Protein AF-A0A433D2U7-F1 (afdb_monomer_lite)

Organism: NCBI:txid994334

Radius of gyration: 22.16 Å; chains: 1; bounding box: 44×29×54 Å

Sequence (120 aa):
MPDERKWRLSTGKVVEDALYEFGLKCTEELLSHSFVLDPDDTSYVDENIFTIAELNEIRTHKKHNLPTMPENFLNYLMKYAKSTIHELRGVLQEPINPDGTFAREIHHDFDWLQLAMHSL

Secondary structure (DSSP, 8-state):
--GGGSPBPTTS-BHHHHHHHHHTT-SS--GGGGT---TT-THHHHTTSS-HHHHHHHHHTTPPPPPPPPHHHHHHHGGG--SSHHHHHHHHTS-S-TT----HHHHHHHHHHHHHHHH-

Structure (mmCIF, N/CA/C/O backbone):
data_AF-A0A433D2U7-F1
#
_entry.id   AF-A0A433D2U7-F1
#
loop_
_atom_site.group_PDB
_atom_site.id
_atom_site.type_symbol
_atom_site.label_atom_id
_atom_site.label_alt_id
_atom_site.label_comp_id
_atom_site.label_asym_id
_atom_site.label_entity_id
_atom_site.label_seq_id
_atom_site.pdbx_PDB_ins_code
_atom_site.Cartn_x
_atom_site.Cartn_y
_atom_site.Cartn_z
_atom_site.occupancy
_atom_site.B_iso_or_equiv
_atom_site.auth_seq_id
_atom_site.auth_comp_id
_atom_site.auth_asym_id
_atom_site.auth_atom_id
_atom_site.pdbx_PDB_model_num
ATOM 1 N N . MET A 1 1 ? -22.874 -7.609 7.900 1.00 78.56 1 MET A N 1
ATOM 2 C CA . MET A 1 1 ? -22.017 -8.809 8.047 1.00 78.56 1 MET A CA 1
ATOM 3 C C . MET A 1 1 ? -22.444 -9.556 9.307 1.00 78.56 1 MET A C 1
ATOM 5 O O . MET A 1 1 ? -22.695 -8.867 10.291 1.00 78.56 1 MET A O 1
ATOM 9 N N . PRO A 1 2 ? -22.597 -10.895 9.299 1.00 91.62 2 PRO A N 1
ATOM 10 C CA . PRO A 1 2 ? -22.882 -11.656 10.520 1.00 91.62 2 PRO A CA 1
ATOM 11 C C . PRO A 1 2 ? -21.793 -11.421 11.568 1.00 91.62 2 PRO A C 1
ATOM 13 O O . PRO A 1 2 ? -20.616 -11.395 11.212 1.00 91.62 2 PRO A O 1
ATOM 16 N N . ASP A 1 3 ? -22.178 -11.250 12.830 1.00 92.75 3 ASP A N 1
ATOM 17 C CA . ASP A 1 3 ? -21.261 -10.810 13.891 1.00 92.75 3 ASP A CA 1
ATOM 18 C C . ASP A 1 3 ? -20.094 -11.784 14.123 1.00 92.75 3 ASP A C 1
ATOM 20 O O . ASP A 1 3 ? -18.944 -11.387 14.255 1.00 92.75 3 ASP A O 1
ATOM 24 N N . GLU A 1 4 ? -20.380 -13.078 14.034 1.00 94.44 4 GLU A N 1
ATOM 25 C CA . GLU A 1 4 ? -19.422 -14.183 14.139 1.00 94.44 4 GLU A CA 1
ATOM 26 C C . GLU A 1 4 ? -18.373 -14.240 13.014 1.00 94.44 4 GLU A C 1
ATOM 28 O O . GLU A 1 4 ? -17.402 -14.989 13.111 1.00 94.44 4 GLU A O 1
ATOM 33 N N . ARG A 1 5 ? -18.532 -13.439 11.952 1.00 94.38 5 ARG A N 1
ATOM 34 C CA . ARG A 1 5 ? -17.543 -13.307 10.869 1.00 94.38 5 ARG A CA 1
ATOM 35 C C . ARG A 1 5 ? -16.709 -12.031 10.960 1.00 94.38 5 ARG A C 1
ATOM 37 O O . ARG A 1 5 ? -15.785 -11.899 10.161 1.00 94.38 5 ARG A O 1
ATOM 44 N N . LYS A 1 6 ? -17.047 -11.110 11.864 1.00 95.00 6 LYS A N 1
ATOM 45 C CA . LYS A 1 6 ? -16.326 -9.847 12.029 1.00 95.00 6 LYS A CA 1
ATOM 46 C C . LYS A 1 6 ? -15.013 -10.062 12.768 1.00 95.00 6 LYS A C 1
ATOM 48 O O . LYS A 1 6 ? -14.890 -10.962 13.607 1.00 95.00 6 LYS A O 1
ATOM 53 N N . TRP A 1 7 ? -14.038 -9.215 12.492 1.00 95.62 7 TRP A N 1
ATOM 54 C CA . TRP A 1 7 ? -12.759 -9.258 13.171 1.00 95.62 7 TRP A CA 1
ATOM 55 C C . TRP A 1 7 ? -12.826 -8.557 14.530 1.00 95.62 7 TRP A C 1
ATOM 57 O O . TRP A 1 7 ? -13.105 -7.364 14.644 1.00 95.62 7 TRP A O 1
ATOM 67 N N . ARG A 1 8 ? -12.533 -9.324 15.584 1.00 97.38 8 ARG A N 1
ATOM 68 C CA . ARG A 1 8 ? -12.363 -8.824 16.950 1.00 97.38 8 ARG A CA 1
ATOM 69 C C . ARG A 1 8 ? -10.883 -8.724 17.298 1.00 97.38 8 ARG A C 1
ATOM 71 O O . ARG A 1 8 ? -10.159 -9.713 17.179 1.00 97.38 8 ARG A O 1
ATOM 78 N N . LEU A 1 9 ? -10.471 -7.540 17.739 1.00 97.62 9 LEU A N 1
ATOM 79 C CA . LEU A 1 9 ? -9.147 -7.290 18.303 1.00 97.62 9 LEU A CA 1
ATOM 80 C C . LEU A 1 9 ? -9.031 -7.906 19.698 1.00 97.62 9 LEU A C 1
ATOM 82 O O . LEU A 1 9 ? -10.034 -8.240 20.338 1.00 97.62 9 LEU A O 1
ATOM 86 N N . SER A 1 10 ? -7.808 -7.988 20.209 1.00 97.25 10 SER A N 1
ATOM 87 C CA . SER A 1 10 ? -7.513 -8.519 21.544 1.00 97.25 10 SER A CA 1
ATOM 88 C C . SER A 1 10 ? -8.162 -7.700 22.671 1.00 97.25 10 SER A C 1
ATOM 90 O O . SER A 1 10 ? -8.403 -8.220 23.758 1.00 97.25 10 SER A O 1
ATOM 92 N N . THR A 1 11 ? -8.506 -6.436 22.405 1.00 97.25 11 THR A N 1
ATOM 93 C CA . THR A 1 11 ? -9.279 -5.558 23.302 1.00 97.25 11 THR A CA 1
ATOM 94 C C . THR A 1 11 ? -10.779 -5.883 23.330 1.00 97.25 11 THR A C 1
ATOM 96 O O . THR A 1 11 ? -11.516 -5.329 24.143 1.00 97.25 11 THR A O 1
ATOM 99 N N . GLY A 1 12 ? -11.253 -6.762 22.442 1.00 97.12 12 GLY A N 1
ATOM 100 C CA . GLY A 1 12 ? -12.668 -7.059 22.215 1.00 97.12 12 GLY A CA 1
ATOM 101 C C . GLY A 1 12 ? -13.348 -6.123 21.211 1.00 97.12 12 GLY A C 1
ATOM 102 O O . GLY A 1 12 ? -14.491 -6.386 20.822 1.00 97.12 12 GLY A O 1
ATOM 103 N N . LYS A 1 13 ? -12.654 -5.067 20.762 1.00 97.44 13 LYS A N 1
ATOM 104 C CA . LYS A 1 13 ? -13.160 -4.117 19.767 1.00 97.44 13 LYS A CA 1
ATOM 105 C C . LYS A 1 13 ? -13.393 -4.803 18.424 1.00 97.44 13 LYS A C 1
ATOM 107 O O . LYS A 1 13 ? -12.566 -5.595 17.977 1.00 97.44 13 LYS A O 1
ATOM 112 N N . VAL A 1 14 ? -14.523 -4.497 17.793 1.00 97.38 14 VAL A N 1
ATOM 113 C CA . VAL A 1 14 ? -14.892 -5.020 16.472 1.00 97.38 14 VAL A CA 1
ATOM 114 C C . VAL A 1 14 ? -14.429 -4.031 15.407 1.00 97.38 14 VAL A C 1
ATOM 116 O O . VAL A 1 14 ? -14.863 -2.879 15.413 1.00 97.38 14 VAL A O 1
ATOM 119 N N . VAL A 1 15 ? -13.543 -4.465 14.511 1.00 96.19 15 VAL A N 1
ATOM 120 C CA . VAL A 1 15 ? -12.877 -3.583 13.537 1.00 96.19 15 VAL A CA 1
ATOM 121 C C . VAL A 1 15 ? -13.870 -3.008 12.532 1.00 96.19 15 VAL A C 1
ATOM 123 O O . VAL A 1 15 ? -13.873 -1.803 12.293 1.00 96.19 15 VAL A O 1
ATOM 126 N N . GLU A 1 16 ? -14.741 -3.847 11.975 1.00 95.81 16 GLU A N 1
ATOM 127 C CA . GLU A 1 16 ? -15.717 -3.438 10.966 1.00 95.81 16 GLU A CA 1
ATOM 128 C C . GLU A 1 16 ? -16.747 -2.454 11.525 1.00 95.81 16 GLU A C 1
ATOM 130 O O . GLU A 1 16 ? -17.134 -1.524 10.823 1.00 95.81 16 GLU A O 1
ATOM 135 N N . ASP A 1 17 ? -17.162 -2.628 12.783 1.00 95.94 17 ASP A N 1
ATOM 136 C CA . ASP A 1 17 ? -18.111 -1.715 13.428 1.00 95.94 17 ASP A CA 1
ATOM 137 C C . ASP A 1 17 ? -17.450 -0.355 13.695 1.00 95.94 17 ASP A C 1
ATOM 139 O O . ASP A 1 17 ? -18.028 0.679 13.369 1.00 95.94 17 ASP A O 1
ATOM 143 N N . ALA A 1 18 ? -16.208 -0.348 14.195 1.00 95.94 18 ALA A N 1
ATOM 144 C CA . ALA A 1 18 ? -15.451 0.883 14.424 1.00 95.94 18 ALA A CA 1
ATOM 145 C C . ALA A 1 18 ? -15.191 1.662 13.120 1.00 95.94 18 ALA A C 1
ATOM 147 O O . ALA A 1 18 ? -15.375 2.879 13.083 1.00 95.94 18 ALA A O 1
ATOM 148 N N . LEU A 1 19 ? -14.812 0.971 12.038 1.00 95.19 19 LEU A N 1
ATOM 149 C CA . LEU A 1 19 ? -14.622 1.584 10.718 1.00 95.19 19 LEU A CA 1
ATOM 150 C C . LEU A 1 19 ? -15.928 2.113 10.125 1.00 95.19 19 LEU A C 1
ATOM 152 O O . LEU A 1 19 ? -15.933 3.191 9.535 1.00 95.19 19 LEU A O 1
ATOM 156 N N . TYR A 1 20 ? -17.026 1.375 10.285 1.00 94.19 20 TYR A N 1
ATOM 157 C CA . TYR A 1 20 ? -18.338 1.797 9.806 1.00 94.19 20 TYR A CA 1
ATOM 158 C C . TYR A 1 20 ? -18.817 3.061 10.530 1.00 94.19 20 TYR A C 1
ATOM 160 O O . TYR A 1 20 ? -19.222 4.028 9.887 1.00 94.19 20 TYR A O 1
ATOM 168 N N . GLU A 1 21 ? -18.721 3.088 11.861 1.00 94.50 21 GLU A N 1
ATOM 169 C CA . GLU A 1 21 ? -19.066 4.265 12.663 1.00 94.50 21 GLU A CA 1
ATOM 170 C C . GLU A 1 21 ? -18.179 5.473 12.351 1.00 94.50 21 GLU A C 1
ATOM 172 O O . GLU A 1 21 ? -18.658 6.607 12.397 1.00 94.50 21 GLU A O 1
ATOM 177 N N . PHE A 1 22 ? -16.902 5.243 12.037 1.00 94.38 22 PHE A N 1
ATOM 178 C CA . PHE A 1 22 ? -15.996 6.290 11.575 1.00 94.38 22 PHE A CA 1
ATOM 179 C C . PHE A 1 22 ? -16.422 6.832 10.207 1.00 94.38 22 PHE A C 1
ATOM 181 O O . PHE A 1 22 ? -16.649 8.032 10.085 1.00 94.38 22 PHE A O 1
ATOM 188 N N . GLY A 1 23 ? -16.626 5.957 9.216 1.00 92.75 23 GLY A N 1
ATOM 189 C CA . GLY A 1 23 ? -17.051 6.344 7.868 1.00 92.75 23 GLY A CA 1
ATOM 190 C C . GLY A 1 23 ? -18.357 7.144 7.856 1.00 92.75 23 GLY A C 1
ATOM 191 O O . GLY A 1 23 ? -18.453 8.157 7.179 1.00 92.75 23 GLY A O 1
ATOM 192 N N . LEU A 1 24 ? -19.338 6.787 8.693 1.00 93.06 24 LEU A N 1
ATOM 193 C CA . LEU A 1 24 ? -20.583 7.561 8.818 1.00 93.06 24 L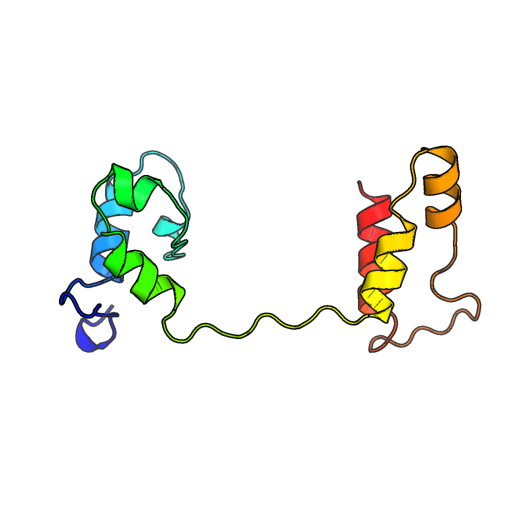EU A CA 1
ATOM 194 C C . LEU A 1 24 ? -20.384 9.027 9.249 1.00 93.06 24 LEU A C 1
ATOM 196 O O . LEU A 1 24 ? -21.286 9.841 9.046 1.00 93.06 24 LEU A O 1
ATOM 200 N N . LYS A 1 25 ? -19.253 9.363 9.880 1.00 92.12 25 LYS A N 1
ATOM 201 C CA . LYS A 1 25 ? -18.920 10.729 10.316 1.00 92.12 25 LYS A CA 1
ATOM 202 C C . LYS A 1 25 ? -18.108 11.497 9.274 1.00 92.12 25 LYS A C 1
ATOM 204 O O . LYS A 1 25 ? -18.048 12.723 9.351 1.00 92.12 25 LYS A O 1
ATOM 209 N N . CYS A 1 26 ? -17.470 10.803 8.337 1.00 90.06 26 CYS A N 1
ATOM 210 C CA . CYS A 1 26 ? -16.628 11.413 7.321 1.00 90.06 26 CYS A CA 1
ATOM 211 C C . CYS A 1 26 ? -17.488 12.194 6.319 1.00 90.06 26 CYS A C 1
ATOM 213 O O . CYS A 1 26 ? -18.494 11.701 5.815 1.00 90.06 26 CYS A O 1
ATOM 215 N N . THR A 1 27 ? -17.097 13.435 6.030 1.00 90.06 27 THR A N 1
ATOM 216 C CA . THR A 1 27 ? -17.802 14.292 5.060 1.00 90.06 27 THR A CA 1
ATOM 217 C C . THR A 1 27 ? -17.320 14.091 3.627 1.00 90.06 27 THR A C 1
ATOM 219 O O . THR A 1 27 ? -18.018 14.463 2.692 1.00 90.06 27 THR A O 1
ATOM 222 N N . GLU A 1 28 ? -16.131 13.514 3.472 1.00 89.12 28 GLU A N 1
ATOM 223 C CA . GLU A 1 28 ? -15.468 13.231 2.203 1.00 89.12 28 GLU A CA 1
ATOM 224 C C . GLU A 1 28 ? -15.197 11.730 2.089 1.00 89.12 28 GLU A C 1
ATOM 226 O O . GLU A 1 28 ? -15.171 11.013 3.093 1.00 89.12 28 GLU A O 1
ATOM 231 N N . GLU A 1 29 ? -14.968 11.259 0.866 1.00 88.94 29 GLU A N 1
ATOM 232 C CA . GLU A 1 29 ? -14.670 9.853 0.612 1.00 88.94 29 GLU A CA 1
ATOM 233 C C . GLU A 1 29 ? -13.305 9.461 1.205 1.00 88.94 29 GLU A C 1
ATOM 235 O O . GLU A 1 29 ? -12.275 10.008 0.811 1.00 88.94 29 GLU A O 1
ATOM 240 N N . LEU A 1 30 ? -13.294 8.485 2.121 1.00 88.81 30 LEU A N 1
ATOM 241 C CA . LEU A 1 30 ? -12.084 7.903 2.712 1.00 88.81 30 LEU A CA 1
ATOM 242 C C . LEU A 1 30 ? -12.020 6.388 2.467 1.00 88.81 30 LEU A C 1
ATOM 244 O O . LEU A 1 30 ? -13.021 5.742 2.155 1.00 88.81 30 LEU A O 1
ATOM 248 N N . LEU A 1 31 ? -10.839 5.793 2.675 1.00 90.25 31 LEU A N 1
ATOM 249 C CA . LEU A 1 31 ? -10.606 4.346 2.533 1.00 90.25 31 LEU A CA 1
ATOM 250 C C . LEU A 1 31 ? -11.576 3.491 3.372 1.00 90.25 31 LEU A C 1
ATOM 252 O O . LEU A 1 31 ? -11.990 2.409 2.940 1.00 90.25 31 LEU A O 1
ATOM 256 N N . SER A 1 32 ? -12.000 4.005 4.531 1.00 89.69 32 SER A N 1
ATOM 257 C CA . SER A 1 32 ? -12.964 3.359 5.427 1.00 89.69 32 SER A CA 1
ATOM 258 C C . SER A 1 32 ? -14.320 3.087 4.766 1.00 89.69 32 SER A C 1
ATOM 260 O O . SER A 1 32 ? -14.928 2.060 5.070 1.00 89.69 32 SER A O 1
ATOM 262 N N . HIS A 1 33 ? -14.774 3.916 3.814 1.00 90.81 33 HIS A N 1
ATOM 263 C CA . HIS A 1 33 ? -16.025 3.686 3.071 1.00 90.81 33 HIS A CA 1
ATOM 264 C C . HIS A 1 33 ? -15.974 2.431 2.196 1.00 90.81 33 HIS A C 1
ATOM 266 O O . HIS A 1 33 ? -16.993 1.779 1.973 1.00 90.81 33 HIS A O 1
ATOM 272 N N . SER A 1 34 ? -14.777 2.049 1.753 1.00 92.56 34 SER A N 1
ATOM 273 C CA . SER A 1 34 ? -14.528 0.803 1.023 1.00 92.56 34 SER A CA 1
ATOM 274 C C . SER A 1 34 ? -14.092 -0.349 1.937 1.00 92.56 34 SER A C 1
ATOM 276 O O . SER A 1 34 ? -13.650 -1.384 1.440 1.00 92.56 34 SER A O 1
ATOM 278 N N . PHE A 1 35 ? -14.197 -0.188 3.264 1.00 90.56 35 PHE A N 1
ATOM 279 C CA . PHE A 1 35 ? -13.664 -1.120 4.267 1.00 90.56 35 PHE A CA 1
ATOM 280 C C . PHE A 1 35 ? -12.167 -1.431 4.074 1.00 90.56 35 PHE A C 1
ATOM 282 O O . PHE A 1 35 ? -11.697 -2.521 4.406 1.00 90.56 35 PHE A O 1
ATO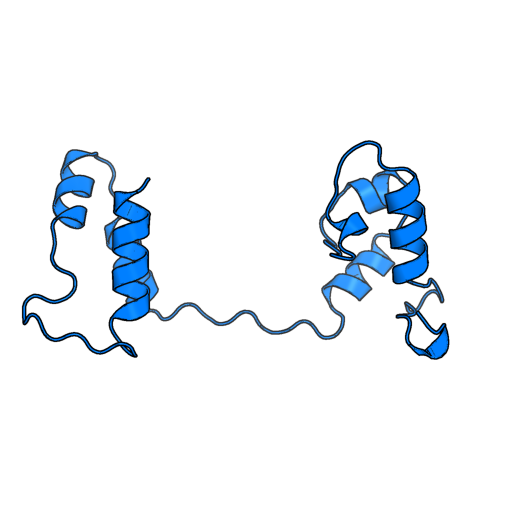M 289 N N . VAL A 1 36 ? -11.408 -0.467 3.545 1.00 91.75 36 VAL A N 1
ATOM 290 C CA . VAL A 1 36 ? -9.948 -0.531 3.470 1.00 91.75 36 VAL A CA 1
ATOM 291 C C . VAL A 1 36 ? -9.385 0.122 4.730 1.00 91.75 36 VAL A C 1
ATOM 293 O O . VAL A 1 36 ? -9.695 1.270 5.037 1.00 91.75 36 VAL A O 1
ATOM 296 N N . LEU A 1 37 ? -8.583 -0.640 5.472 1.00 91.81 37 LEU A N 1
ATOM 297 C CA . LEU A 1 37 ? -7.999 -0.236 6.746 1.00 91.81 37 LEU A CA 1
ATOM 298 C C . LEU A 1 37 ? -6.515 0.068 6.555 1.00 91.81 37 LEU A C 1
ATOM 300 O O . LEU A 1 37 ? -5.732 -0.849 6.303 1.00 91.81 37 LEU A O 1
ATOM 304 N N . ASP A 1 38 ? -6.142 1.336 6.697 1.00 92.38 38 ASP A N 1
ATOM 305 C CA . ASP A 1 38 ? -4.745 1.770 6.684 1.00 92.38 38 ASP A CA 1
ATOM 306 C C . ASP A 1 38 ? -4.262 2.029 8.122 1.00 92.38 38 ASP A C 1
ATOM 308 O O . ASP A 1 38 ? -4.573 3.072 8.692 1.00 92.38 38 ASP A O 1
ATOM 312 N N . PRO A 1 39 ? -3.510 1.108 8.755 1.00 93.56 39 PRO A N 1
ATOM 313 C CA . PRO A 1 39 ? -3.085 1.269 10.145 1.00 93.56 39 PRO A CA 1
ATOM 314 C C . PRO A 1 39 ? -2.137 2.457 10.384 1.00 93.56 39 PRO A C 1
ATOM 316 O O . PRO A 1 39 ? -1.804 2.723 11.543 1.00 93.56 39 PRO A O 1
ATOM 319 N N . ASP A 1 40 ? -1.678 3.127 9.325 1.00 92.69 40 ASP A N 1
ATOM 320 C CA . ASP A 1 40 ? -0.821 4.308 9.391 1.00 92.69 40 ASP A CA 1
ATOM 321 C C . ASP A 1 40 ? -1.601 5.626 9.166 1.00 92.69 40 ASP A C 1
ATOM 323 O O . ASP A 1 40 ? -1.016 6.705 9.284 1.00 92.69 40 ASP A O 1
ATOM 327 N N . ASP A 1 41 ? -2.919 5.564 8.927 1.00 92.56 41 ASP A N 1
ATOM 328 C CA . ASP A 1 41 ? -3.801 6.735 8.876 1.00 92.56 41 ASP A CA 1
ATOM 329 C C . ASP A 1 41 ? -3.934 7.372 10.271 1.00 92.56 41 ASP A C 1
ATOM 331 O O . ASP A 1 41 ? -4.438 6.769 11.228 1.00 92.56 41 ASP A O 1
ATOM 335 N N . THR A 1 42 ? -3.476 8.619 10.400 1.00 93.12 42 THR A N 1
ATOM 336 C CA . THR A 1 42 ? -3.465 9.340 11.679 1.00 93.12 42 THR A CA 1
ATOM 337 C C . THR A 1 42 ? -4.868 9.675 12.177 1.00 93.12 42 THR A C 1
ATOM 339 O O . THR A 1 42 ? -5.069 9.755 13.392 1.00 93.12 42 THR A O 1
ATOM 342 N N . SER A 1 43 ? -5.856 9.780 11.277 1.00 92.38 43 SER A N 1
ATOM 343 C CA . SER A 1 43 ? -7.242 10.112 11.629 1.00 92.38 43 SER A CA 1
ATOM 344 C C . SER A 1 43 ? -7.853 9.104 12.601 1.00 92.38 43 SER A C 1
ATOM 346 O O . SER A 1 43 ? -8.661 9.470 13.450 1.00 92.38 43 SER A O 1
ATOM 348 N N . TYR A 1 44 ? -7.414 7.843 12.565 1.00 94.88 44 TYR A N 1
ATOM 349 C CA . TYR A 1 44 ? -7.881 6.817 13.494 1.00 94.88 44 TYR A CA 1
ATOM 350 C C . TYR A 1 44 ? -7.503 7.089 14.946 1.00 94.88 44 TYR A C 1
ATOM 352 O O . TYR A 1 44 ? -8.257 6.718 15.849 1.00 94.88 44 TYR A O 1
ATOM 360 N N . VAL A 1 45 ? -6.351 7.713 15.184 1.00 96.19 45 VAL A N 1
ATOM 361 C CA . VAL A 1 45 ? -5.927 8.109 16.530 1.00 96.19 45 VAL A CA 1
ATOM 362 C C . VAL A 1 45 ? -6.558 9.448 16.896 1.00 96.19 45 VAL A C 1
ATOM 364 O O . VAL A 1 45 ? -7.089 9.577 17.999 1.00 96.19 45 VAL A O 1
ATOM 367 N N . ASP A 1 46 ? -6.558 10.406 15.965 1.00 94.25 46 ASP A N 1
ATOM 368 C CA . ASP A 1 46 ? -7.082 11.761 16.180 1.00 94.25 46 ASP A CA 1
ATOM 369 C C . ASP A 1 46 ? -8.583 11.751 16.525 1.00 94.25 46 ASP A C 1
ATOM 371 O O . ASP A 1 46 ? -9.022 12.445 17.442 1.00 94.25 46 ASP A O 1
ATOM 375 N N . GLU A 1 47 ? -9.357 10.885 15.867 1.00 93.38 47 GLU A N 1
ATOM 376 C CA . GLU A 1 47 ? -10.798 10.693 16.092 1.00 93.38 47 GLU A CA 1
ATOM 377 C C . GLU A 1 47 ? -11.102 9.595 17.131 1.00 93.38 47 GLU A C 1
ATOM 379 O O . GLU A 1 47 ? -12.255 9.197 17.326 1.00 93.38 47 GLU A O 1
ATOM 384 N N . ASN A 1 48 ? -10.070 9.095 17.825 1.00 95.44 48 ASN A N 1
ATOM 385 C CA . ASN A 1 48 ? -10.166 8.088 18.887 1.00 95.44 48 ASN A CA 1
ATOM 386 C C . ASN A 1 48 ? -10.878 6.786 18.445 1.00 95.44 48 ASN A C 1
ATOM 388 O O . ASN A 1 48 ? -11.595 6.135 19.216 1.00 95.44 48 ASN A O 1
ATOM 392 N N . ILE A 1 49 ? -10.675 6.394 17.186 1.00 96.38 49 ILE A N 1
ATOM 393 C CA . ILE A 1 49 ? -11.237 5.183 16.577 1.00 96.38 49 ILE A CA 1
ATOM 394 C C . ILE A 1 49 ? -10.428 3.955 16.970 1.00 96.38 49 ILE A C 1
ATOM 396 O O . ILE A 1 49 ? -11.018 2.927 17.289 1.00 96.38 49 ILE A O 1
ATOM 400 N N . PHE A 1 50 ? -9.101 4.044 17.019 1.00 97.69 50 PHE A N 1
ATOM 401 C CA . PHE A 1 50 ? -8.231 2.955 17.463 1.00 97.69 50 PHE A CA 1
ATOM 402 C C . PHE A 1 50 ? -7.106 3.482 18.350 1.00 97.69 50 PHE A C 1
ATOM 404 O O . PHE A 1 50 ? -6.582 4.577 18.156 1.00 97.69 50 PHE A O 1
ATOM 411 N N . THR A 1 51 ? -6.704 2.678 19.327 1.00 97.81 51 THR A N 1
ATOM 412 C CA . THR A 1 51 ? -5.486 2.938 20.100 1.00 97.81 51 THR A CA 1
ATOM 413 C C . THR A 1 51 ? -4.241 2.536 19.306 1.00 97.81 51 THR A C 1
ATOM 415 O O . THR A 1 51 ? -4.295 1.689 18.416 1.00 97.81 51 THR A O 1
ATOM 418 N N . ILE A 1 52 ? -3.073 3.061 19.687 1.00 97.25 52 ILE A N 1
ATOM 419 C CA . ILE A 1 52 ? -1.787 2.665 19.082 1.00 97.25 52 ILE A CA 1
ATOM 420 C C . ILE A 1 52 ? -1.552 1.147 19.204 1.00 97.25 52 ILE A C 1
ATOM 422 O O . ILE A 1 52 ? -1.014 0.522 18.293 1.00 97.25 52 ILE A O 1
ATOM 426 N N . ALA A 1 53 ? -1.968 0.536 20.319 1.00 97.38 53 ALA A N 1
ATOM 427 C CA . ALA A 1 53 ? -1.843 -0.905 20.527 1.00 97.38 53 ALA A CA 1
ATOM 428 C C . ALA A 1 53 ? -2.736 -1.708 19.566 1.00 97.38 53 ALA A C 1
ATOM 430 O O . ALA A 1 53 ? -2.271 -2.680 18.975 1.00 97.38 53 ALA A O 1
ATOM 431 N N . GLU A 1 54 ? -3.980 -1.268 19.364 1.00 98.00 54 GLU A N 1
ATOM 432 C CA . GLU A 1 54 ? -4.913 -1.862 18.400 1.00 98.00 54 GLU A CA 1
ATOM 433 C C . GLU A 1 54 ? -4.403 -1.719 16.960 1.00 98.00 54 GLU A C 1
ATOM 435 O O . GLU A 1 54 ? -4.403 -2.695 16.215 1.00 98.00 54 GLU A O 1
ATOM 440 N N . LEU A 1 55 ? -3.880 -0.548 16.578 1.00 97.44 55 LEU A N 1
ATOM 441 C CA . LEU A 1 55 ? -3.274 -0.339 15.256 1.00 97.44 55 LEU A CA 1
ATOM 442 C C . LEU A 1 55 ? -2.026 -1.210 15.047 1.00 97.44 55 LEU A C 1
ATOM 444 O O . LEU A 1 55 ? -1.809 -1.733 13.955 1.00 97.44 55 LEU A O 1
ATOM 448 N N . ASN A 1 56 ? -1.222 -1.433 16.090 1.00 96.62 56 ASN A N 1
ATOM 449 C CA . ASN A 1 56 ? -0.091 -2.364 16.031 1.00 96.62 56 ASN A CA 1
ATOM 450 C C . ASN A 1 56 ? -0.545 -3.822 15.851 1.00 96.62 56 ASN A C 1
ATOM 452 O O . ASN A 1 56 ? 0.069 -4.560 15.073 1.00 96.62 56 ASN A O 1
ATOM 456 N N . GLU A 1 57 ? -1.608 -4.244 16.542 1.00 97.31 57 GLU A N 1
ATOM 457 C CA . GLU A 1 57 ? -2.231 -5.556 16.335 1.00 97.31 57 GLU A CA 1
ATOM 458 C C . GLU A 1 57 ? -2.712 -5.687 14.888 1.00 97.31 57 GLU A C 1
ATOM 460 O O . GLU A 1 57 ? -2.349 -6.648 14.209 1.00 97.31 57 GLU A O 1
ATOM 465 N N . ILE A 1 58 ? -3.423 -4.677 14.381 1.00 95.44 58 ILE A N 1
ATOM 466 C CA . ILE A 1 58 ? -3.903 -4.642 12.999 1.00 95.44 58 ILE A CA 1
ATOM 467 C C . ILE A 1 58 ? -2.743 -4.777 12.007 1.00 95.44 58 ILE A C 1
ATOM 469 O O . ILE A 1 58 ? -2.780 -5.631 11.122 1.00 95.44 58 ILE A O 1
ATOM 473 N N . ARG A 1 59 ? -1.678 -3.987 12.186 1.00 93.94 59 ARG A N 1
ATOM 474 C CA . ARG A 1 59 ? -0.503 -3.958 11.298 1.00 93.94 59 ARG A CA 1
ATOM 475 C C . ARG A 1 59 ? 0.216 -5.307 11.214 1.00 93.94 59 ARG A C 1
ATOM 477 O O . ARG A 1 59 ? 0.861 -5.613 10.210 1.00 93.94 59 ARG A O 1
ATOM 484 N N . THR A 1 60 ? 0.178 -6.087 12.289 1.00 93.50 60 THR A N 1
ATOM 485 C CA . THR A 1 60 ? 0.939 -7.339 12.416 1.00 93.50 60 THR A CA 1
ATOM 486 C C . THR A 1 60 ? 0.086 -8.582 12.175 1.00 93.50 60 THR A C 1
ATOM 488 O O . THR A 1 60 ? 0.632 -9.643 11.855 1.00 93.50 60 THR A O 1
ATOM 491 N N . HIS A 1 61 ? -1.241 -8.470 12.261 1.00 93.38 61 HIS A N 1
ATOM 492 C CA . HIS A 1 61 ? -2.158 -9.587 12.085 1.00 93.38 61 HIS A CA 1
ATOM 493 C C . HIS A 1 61 ? -2.088 -10.160 10.667 1.00 93.38 61 HIS A C 1
ATOM 495 O O . HIS A 1 61 ? -2.432 -9.495 9.695 1.00 93.38 61 HIS A O 1
ATOM 501 N N . LYS A 1 62 ? -1.661 -11.426 10.549 1.00 89.81 62 LYS A N 1
ATOM 502 C CA . LYS A 1 62 ? -1.540 -12.151 9.266 1.00 89.81 62 LYS A CA 1
ATOM 503 C C . LYS A 1 62 ? -0.823 -11.343 8.178 1.00 89.81 62 LYS A C 1
ATOM 505 O O . LYS A 1 62 ? -1.136 -11.477 6.996 1.00 89.81 62 LYS A O 1
ATOM 510 N N . LYS A 1 63 ? 0.146 -10.513 8.573 1.00 87.50 63 LYS A N 1
ATOM 511 C CA . LYS A 1 63 ? 0.917 -9.703 7.636 1.00 87.50 63 LYS A CA 1
ATOM 512 C C . LYS A 1 63 ? 1.583 -10.618 6.611 1.00 87.50 63 LYS A C 1
ATOM 514 O O . LYS A 1 63 ? 2.426 -11.445 6.957 1.00 87.50 63 LYS A O 1
ATOM 519 N N . HIS A 1 64 ? 1.203 -10.459 5.349 1.00 84.56 64 HIS A N 1
ATOM 520 C CA . HIS A 1 64 ? 1.905 -11.103 4.253 1.00 84.56 64 HIS A CA 1
ATOM 521 C C . HIS A 1 64 ? 3.262 -10.427 4.069 1.00 84.56 64 HIS A C 1
ATOM 523 O O . HIS A 1 64 ? 3.382 -9.202 4.151 1.00 84.56 64 HIS A O 1
ATOM 529 N N . ASN A 1 65 ? 4.293 -11.229 3.815 1.00 86.00 65 ASN A N 1
ATOM 530 C CA . ASN A 1 65 ? 5.566 -10.678 3.381 1.00 86.00 65 ASN A CA 1
ATOM 531 C C . ASN A 1 65 ? 5.354 -10.013 2.025 1.00 86.00 65 ASN A C 1
ATOM 533 O O . ASN A 1 65 ? 4.789 -10.624 1.115 1.00 86.00 65 ASN A O 1
ATOM 537 N N . LEU A 1 66 ? 5.808 -8.768 1.904 1.00 83.25 66 LEU A N 1
ATOM 538 C CA . LEU A 1 66 ? 5.872 -8.132 0.600 1.00 83.25 66 LEU A CA 1
ATOM 539 C C . LEU A 1 66 ? 6.832 -8.943 -0.279 1.00 83.25 66 LEU A C 1
ATOM 541 O O . LEU A 1 66 ? 7.868 -9.399 0.221 1.00 83.25 66 LEU A O 1
ATOM 545 N N . PRO A 1 67 ? 6.501 -9.154 -1.562 1.00 85.69 67 PRO A N 1
ATOM 546 C CA . PRO A 1 67 ? 7.434 -9.783 -2.476 1.00 85.69 67 PRO A CA 1
ATOM 547 C C . PRO A 1 67 ? 8.698 -8.926 -2.563 1.00 85.69 67 PRO A C 1
ATOM 549 O O . PRO A 1 67 ? 8.635 -7.698 -2.642 1.00 85.69 67 PRO A O 1
ATOM 552 N N . THR A 1 68 ? 9.856 -9.578 -2.548 1.00 87.75 68 THR A N 1
ATOM 553 C CA . THR A 1 68 ? 11.120 -8.894 -2.813 1.00 87.75 68 THR A CA 1
ATOM 554 C C . THR A 1 68 ? 11.164 -8.515 -4.286 1.00 87.75 68 THR A C 1
ATOM 556 O O . THR A 1 68 ? 10.888 -9.350 -5.148 1.00 87.75 68 THR A O 1
ATOM 559 N N . MET A 1 69 ? 11.530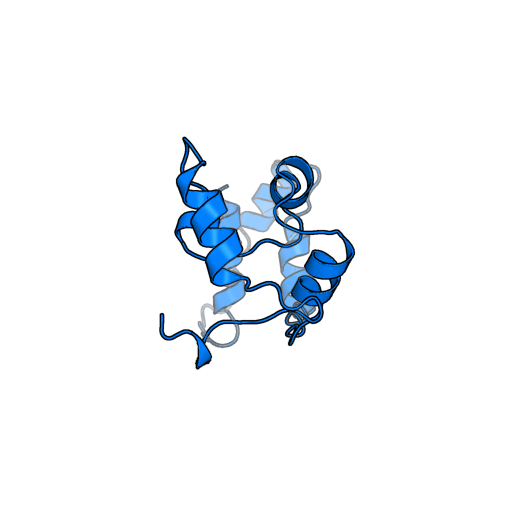 -7.268 -4.582 1.00 86.81 69 MET A N 1
ATOM 560 C CA . MET A 1 69 ? 11.761 -6.844 -5.959 1.00 86.81 69 MET A CA 1
ATOM 561 C C . MET A 1 69 ? 12.922 -7.656 -6.561 1.00 86.81 69 MET A C 1
ATOM 563 O O . MET A 1 69 ? 13.995 -7.695 -5.952 1.00 86.81 69 MET A O 1
ATOM 567 N N . PRO A 1 70 ? 12.746 -8.288 -7.735 1.00 90.69 70 PRO A N 1
ATOM 568 C CA . PRO A 1 70 ? 13.836 -8.975 -8.415 1.00 90.69 70 PRO A CA 1
ATOM 569 C C . PRO A 1 70 ? 15.007 -8.025 -8.697 1.00 90.69 70 PRO A C 1
ATOM 571 O O . PRO A 1 70 ? 14.808 -6.904 -9.165 1.00 90.69 70 PRO A O 1
ATOM 574 N N . GLU A 1 71 ? 16.238 -8.467 -8.432 1.00 91.56 71 GLU A N 1
ATOM 575 C CA . GLU A 1 71 ? 17.437 -7.625 -8.561 1.00 91.56 71 GLU A CA 1
ATOM 576 C C . GLU A 1 71 ? 17.636 -7.106 -9.994 1.00 91.56 71 GLU A C 1
ATOM 578 O O . GLU A 1 71 ? 17.996 -5.951 -10.202 1.00 91.56 71 GLU A O 1
ATOM 583 N N . ASN A 1 72 ? 17.346 -7.933 -11.000 1.00 90.06 72 ASN A N 1
ATOM 584 C CA . ASN A 1 72 ? 17.392 -7.535 -12.407 1.00 90.06 72 ASN A CA 1
ATOM 585 C C . ASN A 1 72 ? 16.389 -6.414 -12.727 1.00 90.06 72 ASN A C 1
ATOM 587 O O . ASN A 1 72 ? 16.734 -5.476 -13.446 1.00 90.06 72 ASN A O 1
ATOM 591 N N . PHE A 1 73 ? 15.177 -6.493 -12.175 1.00 89.94 73 PHE A N 1
ATOM 592 C CA . PHE A 1 73 ? 14.151 -5.471 -12.344 1.00 89.94 73 PHE A CA 1
ATOM 593 C C . PHE A 1 73 ? 14.547 -4.168 -11.646 1.00 89.94 73 PHE A C 1
ATOM 595 O O . PHE A 1 73 ? 14.486 -3.103 -12.259 1.00 89.94 73 PHE A O 1
ATOM 602 N N . LEU A 1 74 ? 15.066 -4.252 -10.416 1.00 92.31 74 LEU A N 1
ATOM 603 C CA . LEU A 1 74 ? 15.606 -3.097 -9.695 1.00 92.31 74 LEU A CA 1
ATOM 604 C C . LEU A 1 74 ? 16.756 -2.436 -10.467 1.00 92.31 74 LEU A C 1
ATOM 606 O O . LEU A 1 74 ? 16.755 -1.223 -10.65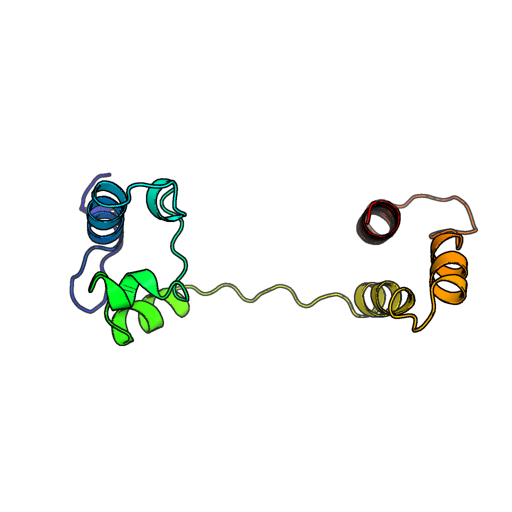9 1.00 92.31 74 LEU A O 1
ATOM 610 N N . ASN A 1 75 ? 17.719 -3.218 -10.956 1.00 91.81 75 ASN A N 1
ATOM 611 C CA . ASN A 1 75 ? 18.845 -2.703 -11.736 1.00 91.81 75 ASN A CA 1
ATOM 612 C C . ASN A 1 75 ? 18.383 -2.002 -13.017 1.00 91.81 75 ASN A C 1
ATOM 614 O O . ASN A 1 75 ? 18.952 -0.979 -13.404 1.00 91.81 75 ASN A O 1
ATOM 618 N N . TYR A 1 76 ? 17.340 -2.523 -13.664 1.00 91.12 76 TYR A N 1
ATOM 619 C CA . TYR A 1 76 ? 16.750 -1.878 -14.829 1.00 91.12 76 TYR A CA 1
ATOM 620 C C . TYR A 1 76 ? 16.030 -0.575 -14.458 1.00 91.12 76 TYR A C 1
ATOM 622 O O . TYR A 1 76 ? 16.261 0.442 -15.106 1.00 91.12 76 TYR A O 1
ATOM 630 N N . LEU A 1 77 ? 15.246 -0.557 -13.376 1.00 92.44 77 LEU A N 1
ATOM 631 C CA . LEU A 1 77 ? 14.615 0.657 -12.846 1.00 92.44 77 LEU A CA 1
ATOM 632 C C . LEU A 1 77 ? 15.642 1.750 -12.531 1.00 92.44 77 LEU A C 1
ATOM 634 O O . LEU A 1 77 ? 15.458 2.914 -12.890 1.00 92.44 77 LEU A O 1
ATOM 638 N N . MET A 1 78 ? 16.771 1.372 -11.937 1.00 94.06 78 MET A N 1
ATOM 639 C CA . MET A 1 78 ? 17.854 2.299 -11.613 1.00 94.06 78 MET A CA 1
ATOM 640 C C . MET A 1 78 ? 18.521 2.920 -12.847 1.00 94.06 78 MET A C 1
ATOM 642 O O . MET A 1 78 ? 19.191 3.947 -12.713 1.00 94.06 78 MET A O 1
ATOM 646 N N . LYS A 1 79 ? 18.309 2.392 -14.062 1.00 92.69 79 LYS A N 1
ATOM 647 C CA . LYS A 1 79 ? 18.768 3.062 -15.287 1.00 92.69 79 LYS A CA 1
ATOM 648 C C . LYS A 1 79 ? 18.124 4.436 -15.465 1.00 92.69 79 LYS A C 1
ATOM 650 O O . LYS A 1 79 ? 18.785 5.331 -15.985 1.00 92.69 79 LYS A O 1
ATOM 655 N N . TYR A 1 80 ? 16.884 4.620 -15.015 1.00 92.56 80 TYR A N 1
ATOM 656 C CA . TYR A 1 80 ? 16.160 5.886 -15.152 1.00 92.56 80 TYR A CA 1
ATOM 657 C C . TYR A 1 80 ? 16.554 6.937 -14.107 1.00 92.56 80 TYR A C 1
ATOM 659 O O . TYR A 1 80 ? 16.217 8.108 -14.265 1.00 92.56 80 TYR A O 1
ATOM 667 N N . ALA A 1 81 ? 17.304 6.560 -13.067 1.00 93.94 81 ALA A N 1
ATOM 668 C CA . ALA A 1 81 ? 17.818 7.486 -12.061 1.00 93.94 81 ALA A CA 1
ATOM 669 C C . ALA A 1 81 ? 18.981 8.325 -12.632 1.00 93.94 81 ALA A C 1
ATOM 671 O O . ALA A 1 81 ? 20.154 8.094 -12.329 1.00 93.94 81 ALA A O 1
ATOM 672 N N . LYS A 1 82 ? 18.660 9.276 -13.516 1.00 94.38 82 LYS A N 1
ATOM 673 C CA . LYS A 1 82 ? 19.616 10.173 -14.180 1.00 94.38 82 LYS A CA 1
ATOM 674 C C . LYS A 1 82 ? 19.523 11.596 -13.645 1.00 94.38 82 LYS A C 1
ATOM 676 O O . LYS A 1 82 ? 18.446 12.081 -13.315 1.00 94.38 82 LYS A O 1
ATOM 681 N N . SER A 1 83 ? 20.665 12.276 -13.614 1.00 94.12 83 SER A N 1
ATOM 682 C CA . SER A 1 83 ? 20.777 13.649 -13.108 1.00 94.12 83 SER A CA 1
ATOM 683 C C . SER A 1 83 ? 20.336 14.695 -14.131 1.00 94.12 83 SER A C 1
ATOM 685 O O . SER A 1 83 ? 20.056 15.835 -13.765 1.00 94.12 83 SER A O 1
ATOM 687 N N . THR A 1 84 ? 20.289 14.335 -15.417 1.00 94.62 84 THR A N 1
ATOM 688 C CA . THR A 1 84 ? 19.903 15.246 -16.496 1.00 94.62 84 THR A CA 1
ATOM 689 C C . THR A 1 84 ? 18.837 14.646 -17.410 1.00 94.62 84 THR A C 1
ATOM 691 O O . THR A 1 84 ? 18.793 13.442 -17.660 1.00 94.62 84 THR A O 1
ATOM 694 N N . ILE A 1 85 ? 18.007 15.518 -17.991 1.00 91.44 85 ILE A N 1
ATOM 695 C CA . ILE A 1 85 ? 16.995 15.132 -18.988 1.00 91.44 85 ILE A CA 1
ATOM 696 C C . ILE A 1 85 ? 17.651 14.509 -20.230 1.00 91.44 85 ILE A C 1
ATOM 698 O O . ILE A 1 85 ? 17.075 13.622 -20.854 1.00 91.44 85 ILE A O 1
ATOM 702 N N . HIS A 1 86 ? 18.847 14.970 -20.610 1.00 93.06 86 HIS A N 1
ATOM 703 C CA . HIS A 1 86 ? 19.569 14.433 -21.763 1.00 93.06 86 HIS A CA 1
ATOM 704 C C . HIS A 1 86 ? 19.933 12.956 -21.558 1.00 93.06 86 HIS A C 1
ATOM 706 O O . HIS A 1 86 ? 19.630 12.129 -22.415 1.00 93.06 86 HIS A O 1
ATOM 712 N N . GLU A 1 87 ? 20.503 12.616 -20.401 1.00 93.88 87 GLU A N 1
ATOM 713 C CA . GLU A 1 87 ? 20.830 11.232 -20.043 1.00 93.88 87 GLU A CA 1
ATOM 714 C C . GLU A 1 87 ? 19.573 10.371 -19.892 1.00 93.88 87 GLU A C 1
ATOM 716 O O . GLU A 1 87 ? 19.551 9.237 -20.369 1.00 93.88 87 GLU A O 1
ATOM 721 N N . LEU A 1 88 ? 18.513 10.911 -19.276 1.00 92.81 88 LEU A N 1
ATOM 722 C CA . LEU A 1 88 ? 17.236 10.210 -19.134 1.00 92.81 88 LEU A CA 1
ATOM 723 C C . LEU A 1 88 ? 16.637 9.852 -20.500 1.00 92.81 88 LEU A C 1
ATOM 725 O O . LEU A 1 88 ? 16.228 8.713 -20.715 1.00 92.81 88 LEU A O 1
ATOM 729 N N . ARG A 1 89 ? 16.631 10.799 -21.447 1.00 90.75 89 ARG A N 1
ATOM 730 C CA . ARG A 1 89 ? 16.157 10.561 -22.820 1.00 90.75 89 ARG A CA 1
ATOM 731 C C . ARG A 1 89 ? 16.973 9.494 -23.540 1.00 90.75 89 ARG A C 1
ATOM 733 O O . ARG A 1 89 ? 16.386 8.717 -24.283 1.00 90.75 89 ARG A O 1
ATOM 740 N N . GLY A 1 90 ? 18.286 9.445 -23.305 1.00 92.25 90 GLY A N 1
ATOM 741 C CA . GLY A 1 90 ? 19.143 8.390 -23.847 1.00 92.25 90 GLY A CA 1
ATOM 742 C C . GLY A 1 90 ? 18.687 7.000 -23.403 1.00 92.25 90 GLY A C 1
ATOM 743 O O . GLY A 1 90 ? 18.485 6.130 -24.243 1.00 92.25 90 GLY A O 1
ATOM 744 N N . VAL A 1 91 ? 18.429 6.823 -22.104 1.00 92.50 91 VAL A N 1
ATOM 745 C CA . VAL A 1 91 ? 17.943 5.547 -21.550 1.00 92.50 91 VAL A CA 1
ATOM 746 C C . VAL A 1 91 ? 16.529 5.209 -22.024 1.00 92.50 91 VAL A C 1
ATOM 748 O O . VAL A 1 91 ? 16.250 4.061 -22.351 1.00 92.50 91 VAL A O 1
ATOM 751 N N . LEU A 1 92 ? 15.626 6.191 -22.099 1.00 89.88 92 LEU A N 1
ATOM 752 C CA . LEU A 1 92 ? 14.246 5.976 -22.557 1.00 89.88 92 LEU A CA 1
ATOM 753 C C . LEU A 1 92 ? 14.165 5.426 -23.989 1.00 89.88 92 LEU A C 1
ATOM 755 O O . LEU A 1 92 ? 13.213 4.715 -24.312 1.00 89.88 92 LEU A O 1
ATOM 759 N N . GLN A 1 93 ? 15.145 5.753 -24.835 1.00 88.06 93 GLN A N 1
ATOM 760 C CA . GLN A 1 93 ? 15.228 5.298 -26.225 1.00 88.06 93 GLN A CA 1
ATOM 761 C C . GLN A 1 93 ? 15.875 3.914 -26.385 1.00 88.06 93 GLN A C 1
ATOM 763 O O . GLN A 1 93 ? 15.850 3.367 -27.489 1.00 88.06 93 GLN A O 1
ATOM 768 N N . GLU A 1 94 ? 16.446 3.335 -25.324 1.00 87.19 94 GLU A N 1
ATOM 769 C CA . GLU A 1 94 ? 16.997 1.980 -25.376 1.00 87.19 94 GLU A CA 1
ATOM 770 C C . GLU A 1 94 ? 15.867 0.956 -25.592 1.00 87.19 94 GLU A C 1
ATOM 772 O O . GLU A 1 94 ? 14.872 0.970 -24.859 1.00 87.19 94 GLU A O 1
ATOM 777 N N . PRO A 1 95 ? 15.990 0.035 -26.564 1.00 81.50 95 PRO A N 1
ATOM 778 C CA . PRO A 1 95 ? 15.048 -1.070 -26.680 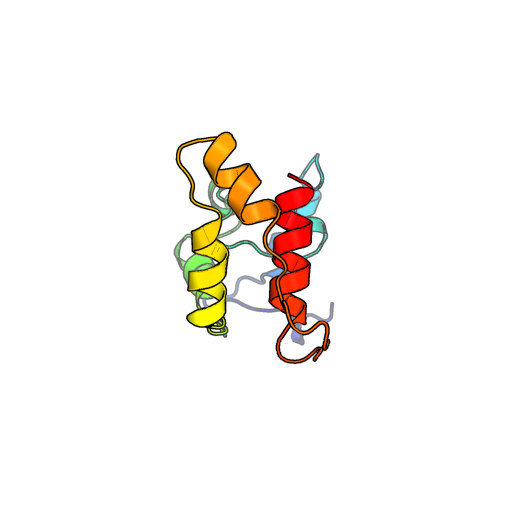1.00 81.50 95 PRO A CA 1
ATOM 779 C C . PRO A 1 95 ? 15.216 -2.027 -25.489 1.00 81.50 95 PRO A C 1
ATOM 781 O O . PRO A 1 95 ? 16.341 -2.403 -25.157 1.00 81.50 95 PRO A O 1
ATOM 784 N N . ILE A 1 96 ? 14.108 -2.464 -24.875 1.00 76.62 96 ILE A N 1
ATOM 785 C CA . ILE A 1 96 ? 14.128 -3.496 -23.815 1.00 76.62 96 ILE A CA 1
ATOM 786 C C . ILE A 1 96 ? 14.752 -4.786 -24.319 1.00 76.62 96 ILE A C 1
ATOM 788 O O . ILE A 1 96 ? 15.578 -5.381 -23.629 1.00 76.62 96 ILE A O 1
ATOM 792 N N . ASN A 1 97 ? 14.377 -5.186 -25.535 1.00 76.19 97 ASN A N 1
ATOM 793 C CA . ASN A 1 97 ? 14.951 -6.341 -26.189 1.00 76.19 97 ASN A CA 1
ATOM 794 C C . ASN A 1 97 ? 15.444 -6.003 -27.610 1.00 76.19 97 ASN A C 1
ATOM 796 O O . ASN A 1 97 ? 14.631 -5.862 -28.527 1.00 76.19 97 ASN A O 1
ATOM 800 N N . PRO A 1 98 ? 16.770 -5.909 -27.816 1.00 68.56 98 PRO A N 1
ATOM 801 C CA . PRO A 1 98 ? 17.360 -5.676 -29.131 1.00 68.56 98 PRO A CA 1
ATOM 802 C C . PRO A 1 98 ? 17.097 -6.789 -30.158 1.00 68.56 98 PRO A C 1
ATOM 804 O O . PRO A 1 98 ? 17.162 -6.515 -31.354 1.00 68.56 98 PRO A O 1
ATOM 807 N N . ASP A 1 99 ? 16.818 -8.027 -29.726 1.00 78.00 99 ASP A N 1
ATOM 808 C CA . ASP A 1 99 ? 16.585 -9.159 -30.639 1.00 78.00 99 ASP A CA 1
ATOM 809 C C . ASP A 1 99 ? 15.127 -9.271 -31.133 1.00 78.00 99 ASP A C 1
ATOM 811 O O . ASP A 1 99 ? 14.831 -10.055 -32.036 1.00 78.00 99 ASP A O 1
ATOM 815 N N . GLY A 1 100 ? 14.223 -8.455 -30.576 1.00 73.69 100 GLY A N 1
ATOM 816 C CA . GLY A 1 100 ? 12.816 -8.362 -30.971 1.00 73.69 100 GLY A CA 1
ATOM 817 C C . GLY A 1 100 ? 11.916 -9.510 -30.497 1.00 73.69 100 GLY A C 1
ATOM 818 O O . GLY A 1 100 ? 10.724 -9.506 -30.811 1.00 73.69 100 GLY A O 1
ATOM 819 N N . THR A 1 101 ? 12.427 -10.487 -29.743 1.00 83.56 101 THR A N 1
ATOM 820 C CA . THR A 1 101 ? 11.613 -11.594 -29.221 1.00 83.56 101 THR A CA 1
ATOM 821 C C . THR A 1 101 ? 10.902 -11.197 -27.924 1.00 83.56 101 THR A C 1
ATOM 823 O O . THR A 1 101 ? 11.503 -10.706 -26.973 1.00 83.56 101 THR A O 1
ATOM 826 N N . PHE A 1 102 ? 9.584 -11.387 -27.846 1.00 85.38 102 PHE A N 1
ATOM 827 C CA . PHE A 1 102 ? 8.828 -11.089 -26.626 1.00 85.38 102 PHE A CA 1
ATOM 828 C C . PHE A 1 102 ? 8.489 -12.372 -25.863 1.00 85.38 102 PHE A C 1
ATOM 830 O O . PHE A 1 102 ? 7.743 -13.218 -26.356 1.00 85.38 102 PHE A O 1
ATOM 837 N N . ALA A 1 103 ? 9.004 -12.496 -24.639 1.00 88.81 103 ALA A N 1
ATOM 838 C CA . ALA A 1 103 ? 8.653 -13.540 -23.689 1.00 88.81 103 ALA A CA 1
ATOM 839 C C . ALA A 1 103 ? 7.962 -12.892 -22.485 1.00 88.81 103 ALA A C 1
ATOM 841 O O . ALA A 1 103 ? 8.607 -12.209 -21.695 1.00 88.81 103 ALA A O 1
ATOM 842 N N . ARG A 1 104 ? 6.649 -13.109 -22.336 1.00 87.62 104 ARG A N 1
ATOM 843 C CA . ARG A 1 104 ? 5.831 -12.455 -21.299 1.00 87.62 104 ARG A CA 1
ATOM 844 C C . ARG A 1 104 ? 6.402 -12.621 -19.889 1.00 87.62 104 ARG A C 1
ATOM 846 O O . ARG A 1 104 ? 6.496 -11.641 -19.169 1.00 87.62 104 ARG A O 1
ATOM 853 N N . GLU A 1 105 ? 6.827 -13.831 -19.536 1.00 87.12 105 GLU A N 1
ATOM 854 C CA . GLU A 1 105 ? 7.361 -14.161 -18.203 1.00 87.12 105 GLU A CA 1
ATOM 855 C C . GLU A 1 105 ? 8.666 -13.425 -17.858 1.00 87.12 105 GLU A C 1
ATOM 857 O O . GLU A 1 105 ? 9.093 -13.422 -16.709 1.00 87.12 105 GLU A O 1
ATOM 862 N N . ILE A 1 106 ? 9.328 -12.839 -18.861 1.00 83.25 106 ILE A N 1
ATOM 863 C CA . ILE A 1 106 ? 10.617 -12.163 -18.710 1.00 83.25 106 ILE A CA 1
ATOM 864 C C . ILE A 1 106 ? 10.454 -10.666 -18.947 1.00 83.25 106 ILE A C 1
ATOM 866 O O . ILE A 1 106 ? 10.981 -9.881 -18.176 1.00 83.25 106 ILE A O 1
ATOM 870 N N . HIS A 1 107 ? 9.749 -10.263 -20.006 1.00 87.88 107 HIS A N 1
ATOM 871 C CA . HIS A 1 107 ? 9.753 -8.885 -20.505 1.00 87.88 107 HIS A CA 1
ATOM 872 C C . HIS A 1 107 ? 8.570 -8.048 -20.015 1.00 87.88 107 HIS A C 1
ATOM 874 O O . HIS A 1 107 ? 8.652 -6.829 -20.074 1.00 87.88 107 HIS A O 1
ATOM 880 N N . HIS A 1 108 ? 7.486 -8.661 -19.520 1.00 89.88 108 HIS A N 1
ATOM 881 C CA . HIS A 1 108 ? 6.253 -7.931 -19.200 1.00 89.88 108 HIS A CA 1
ATOM 882 C C . HIS A 1 108 ? 6.466 -6.778 -18.212 1.00 89.88 108 HIS A C 1
ATOM 884 O O . HIS A 1 108 ? 6.020 -5.663 -18.480 1.00 89.88 108 HIS A O 1
ATOM 890 N N . ASP A 1 109 ? 7.178 -7.030 -17.113 1.00 90.50 109 ASP A N 1
ATOM 891 C CA . ASP A 1 109 ? 7.416 -6.017 -16.082 1.00 90.50 109 ASP A CA 1
ATOM 892 C C . ASP A 1 109 ? 8.322 -4.888 -16.599 1.00 90.50 109 ASP A C 1
ATOM 894 O O . ASP A 1 109 ? 8.090 -3.716 -16.305 1.00 90.50 109 ASP A O 1
ATOM 898 N N . PHE A 1 110 ? 9.329 -5.220 -17.416 1.00 90.12 110 PHE A N 1
ATOM 899 C CA . PHE A 1 110 ? 10.237 -4.241 -18.023 1.00 90.12 110 PHE A CA 1
ATOM 900 C C . PHE A 1 110 ? 9.518 -3.366 -19.054 1.00 90.12 110 PHE A C 1
ATOM 902 O O . PHE A 1 110 ? 9.697 -2.149 -19.035 1.00 90.12 110 PHE A O 1
ATOM 909 N N . ASP A 1 111 ? 8.674 -3.964 -19.901 1.00 89.38 111 ASP A N 1
ATOM 910 C CA . ASP A 1 111 ? 7.847 -3.253 -20.884 1.00 89.38 111 ASP A CA 1
ATOM 911 C C . ASP A 1 111 ? 6.884 -2.299 -20.181 1.00 89.38 111 ASP A C 1
ATOM 913 O O . ASP A 1 111 ? 6.796 -1.122 -20.540 1.00 89.38 111 ASP A O 1
ATOM 917 N N . TRP A 1 112 ? 6.203 -2.780 -19.136 1.00 90.31 112 TRP A N 1
ATOM 918 C CA . TRP A 1 112 ? 5.342 -1.943 -18.308 1.00 90.31 112 TRP A CA 1
ATOM 919 C C . TRP A 1 112 ? 6.113 -0.765 -17.706 1.00 90.31 112 TRP A C 1
ATOM 921 O O . TRP A 1 112 ? 5.643 0.372 -17.764 1.00 90.31 112 TRP A O 1
ATOM 931 N N . LEU A 1 113 ? 7.312 -1.011 -17.177 1.00 90.69 113 LEU A N 1
ATOM 932 C CA . LEU A 1 113 ? 8.121 0.036 -16.569 1.00 90.69 113 LEU A CA 1
ATOM 933 C C . LEU A 1 113 ? 8.596 1.075 -17.590 1.00 90.69 113 LEU A C 1
ATOM 935 O O . LEU A 1 113 ? 8.502 2.270 -17.318 1.00 90.69 113 LEU A O 1
ATOM 939 N N . GLN A 1 114 ? 9.075 0.659 -18.764 1.00 89.50 114 GLN A N 1
ATOM 940 C CA . GLN A 1 114 ? 9.469 1.603 -19.810 1.00 89.50 114 GLN A CA 1
ATOM 941 C C . GLN A 1 114 ? 8.275 2.458 -20.243 1.00 89.50 114 GLN A C 1
ATOM 943 O O . GLN A 1 114 ? 8.418 3.674 -20.358 1.00 89.50 114 GLN A O 1
ATOM 948 N N . LEU A 1 115 ? 7.093 1.859 -20.421 1.00 89.50 115 LEU A N 1
ATOM 949 C CA . LEU A 1 115 ? 5.865 2.597 -20.727 1.00 89.50 115 LEU A CA 1
ATOM 950 C C . LEU A 1 115 ? 5.516 3.609 -19.629 1.00 89.50 115 LEU A C 1
ATOM 952 O O . LEU A 1 115 ? 5.237 4.765 -19.944 1.00 89.50 115 LEU A O 1
ATOM 956 N N . ALA A 1 116 ? 5.582 3.204 -18.358 1.00 91.25 116 ALA A N 1
ATOM 957 C CA . ALA A 1 116 ? 5.334 4.093 -17.226 1.00 91.25 116 ALA A CA 1
ATOM 958 C C . ALA A 1 116 ? 6.302 5.287 -17.235 1.00 91.25 116 ALA A C 1
ATOM 960 O O . ALA A 1 116 ? 5.864 6.433 -17.151 1.00 91.25 116 ALA A O 1
ATOM 961 N N . MET A 1 117 ? 7.598 5.034 -17.440 1.00 90.00 117 MET A N 1
ATOM 962 C CA . MET A 1 117 ? 8.628 6.074 -17.505 1.00 90.00 117 MET A CA 1
ATOM 963 C C . MET A 1 117 ? 8.502 6.992 -18.729 1.00 90.00 117 MET A C 1
ATOM 965 O O . MET A 1 117 ? 8.908 8.146 -18.648 1.00 90.00 117 MET A O 1
ATOM 969 N N . HIS A 1 118 ? 7.946 6.514 -19.847 1.00 86.25 118 HIS A N 1
ATOM 970 C CA . HIS A 1 118 ? 7.624 7.353 -21.014 1.00 86.25 118 HIS A CA 1
ATOM 971 C C . HIS A 1 118 ? 6.383 8.225 -20.808 1.00 86.25 118 HIS A C 1
ATOM 973 O O . HIS A 1 118 ? 6.244 9.246 -21.477 1.00 86.25 118 HIS A O 1
ATOM 979 N N . SER A 1 119 ? 5.461 7.799 -19.942 1.00 84.38 119 SER A N 1
ATOM 980 C CA . SER A 1 119 ? 4.194 8.498 -19.689 1.00 84.38 119 SER A CA 1
ATOM 981 C C . SER A 1 119 ? 4.254 9.562 -18.588 1.00 84.38 119 SER A C 1
ATOM 983 O O . SER A 1 119 ? 3.303 10.333 -18.454 1.00 84.38 119 SER A O 1
ATOM 985 N N . LEU A 1 120 ? 5.341 9.581 -17.809 1.00 69.62 120 LEU A N 1
ATOM 986 C CA . LEU A 1 120 ? 5.638 10.579 -16.775 1.00 69.62 120 LEU A CA 1
ATOM 987 C C . LEU A 1 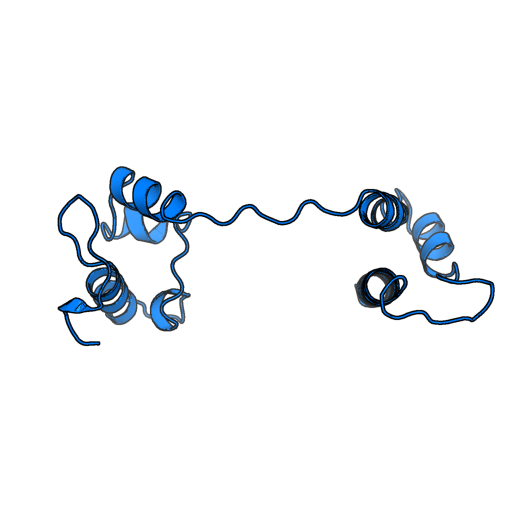120 ? 6.243 11.850 -17.387 1.00 69.62 120 LEU A C 1
ATOM 989 O O . LEU A 1 120 ? 5.855 12.947 -16.925 1.00 69.62 120 LEU A O 1
#

pLDDT: mean 91.0, std 5.55, range [68.56, 98.0]

Foldseek 3Di:
DPPVPFDADPVRDTLLVLLVVVCVPDPDDDCSVVVHDDLPPCVCVVVVSDDVVRSVCVCPPVDDDDDDDPPVLVVLLCCCVDPDPVSNVVSLPDDPDPVPDDDCVPCVSVVVSSVVSVVD